Protein AF-A0A820GTG3-F1 (afdb_monomer_lite)

Structure (mmCIF, N/CA/C/O backbone):
data_AF-A0A820GTG3-F1
#
_entry.id   AF-A0A820GTG3-F1
#
loop_
_atom_site.group_PDB
_atom_site.id
_atom_site.type_symbol
_atom_site.label_atom_id
_atom_site.label_alt_id
_atom_site.label_comp_id
_atom_site.label_asym_id
_atom_site.label_entity_id
_atom_site.label_seq_id
_atom_site.pdbx_PDB_ins_code
_atom_site.Cartn_x
_atom_site.Cartn_y
_atom_site.Cartn_z
_atom_site.occupancy
_atom_site.B_iso_or_equiv
_atom_site.auth_seq_id
_atom_site.auth_comp_id
_atom_site.auth_asym_id
_atom_site.auth_atom_id
_atom_site.pdbx_PDB_model_num
ATOM 1 N N . MET A 1 1 ? -13.320 -18.513 25.457 1.00 34.44 1 MET A N 1
ATOM 2 C CA . MET A 1 1 ? -12.283 -17.768 24.714 1.00 34.44 1 MET A CA 1
ATOM 3 C C . MET A 1 1 ? -12.893 -17.363 23.384 1.00 34.44 1 MET A C 1
ATOM 5 O O . MET A 1 1 ? -13.168 -18.241 22.583 1.00 34.44 1 MET A O 1
ATOM 9 N N . LEU A 1 2 ? -13.239 -16.086 23.192 1.00 39.09 2 LEU A N 1
ATOM 10 C CA . LEU A 1 2 ? -13.736 -15.634 21.889 1.00 39.09 2 LEU A CA 1
ATOM 11 C C . LEU A 1 2 ? -12.560 -15.590 20.911 1.00 39.09 2 LEU A C 1
ATOM 13 O O . LEU A 1 2 ? -11.508 -15.042 21.237 1.00 39.09 2 LEU A O 1
ATOM 17 N N . ASN A 1 3 ? -12.745 -16.223 19.757 1.00 50.66 3 ASN A N 1
ATOM 18 C CA . ASN A 1 3 ? -11.721 -16.438 18.747 1.00 50.66 3 ASN A CA 1
ATOM 19 C C . ASN A 1 3 ? -11.424 -15.113 18.023 1.00 50.66 3 ASN A C 1
ATOM 21 O O . ASN A 1 3 ? -12.027 -14.801 16.997 1.00 50.66 3 ASN A O 1
ATOM 25 N N . ASN A 1 4 ? -10.558 -14.283 18.616 1.00 59.19 4 ASN A N 1
ATOM 26 C CA . ASN A 1 4 ? -10.209 -12.947 18.114 1.00 59.19 4 ASN A CA 1
ATOM 27 C C . ASN A 1 4 ? -9.766 -12.969 16.639 1.00 59.19 4 ASN A C 1
ATOM 29 O O . ASN A 1 4 ? -10.003 -12.000 15.924 1.00 59.19 4 ASN A O 1
ATOM 33 N N . GLU A 1 5 ? -9.189 -14.079 16.176 1.00 58.09 5 GLU A N 1
ATOM 34 C CA . GLU A 1 5 ? -8.745 -14.279 14.792 1.00 58.09 5 GLU A CA 1
ATOM 35 C C . GLU A 1 5 ? -9.891 -14.158 13.780 1.00 58.09 5 GLU A C 1
ATOM 37 O O . GLU A 1 5 ? -9.785 -13.405 12.814 1.00 58.09 5 GLU A O 1
ATOM 42 N N . GLN A 1 6 ? -11.029 -14.814 14.034 1.00 58.78 6 GLN A N 1
ATOM 43 C CA . GLN A 1 6 ? -12.200 -14.743 13.149 1.00 58.78 6 GLN A CA 1
ATOM 44 C C . GLN A 1 6 ? -12.798 -13.332 13.104 1.00 58.78 6 GLN A C 1
ATOM 46 O O . GLN A 1 6 ? -13.349 -12.919 12.086 1.00 58.78 6 GLN A O 1
ATOM 51 N N . LYS A 1 7 ? -12.659 -12.569 14.195 1.00 69.81 7 LYS A N 1
ATOM 52 C CA . LYS A 1 7 ? -13.188 -11.207 14.288 1.00 69.81 7 LYS A CA 1
ATOM 53 C C . LYS A 1 7 ? -12.310 -10.194 13.545 1.00 69.81 7 LYS A C 1
ATOM 55 O O . LYS A 1 7 ? -12.852 -9.304 12.904 1.00 69.81 7 LYS A O 1
ATOM 60 N N . VAL A 1 8 ? -10.985 -10.344 13.576 1.00 75.25 8 VAL A N 1
ATOM 61 C CA . VAL A 1 8 ? -10.066 -9.472 12.816 1.00 75.25 8 VAL A CA 1
ATOM 62 C C . VAL A 1 8 ? -10.151 -9.749 11.316 1.00 75.25 8 VAL A C 1
ATOM 64 O O . VAL A 1 8 ? -10.177 -8.811 10.528 1.00 75.25 8 VAL A O 1
ATOM 67 N N . LEU A 1 9 ? -10.256 -11.019 10.907 1.00 79.00 9 LEU A N 1
ATOM 68 C CA . LEU A 1 9 ? -10.407 -11.356 9.487 1.00 79.00 9 LEU A CA 1
ATOM 69 C C . LEU A 1 9 ? -11.692 -10.782 8.882 1.00 79.00 9 LEU A C 1
ATOM 71 O O . LEU A 1 9 ? -11.688 -10.401 7.718 1.00 79.00 9 LEU A O 1
ATOM 75 N N . SER A 1 10 ? -12.751 -10.633 9.685 1.00 82.38 10 SER A N 1
ATOM 76 C CA . SER A 1 10 ? -14.005 -10.006 9.244 1.00 82.38 10 SER A CA 1
ATOM 77 C C . SER A 1 10 ? -13.892 -8.517 8.891 1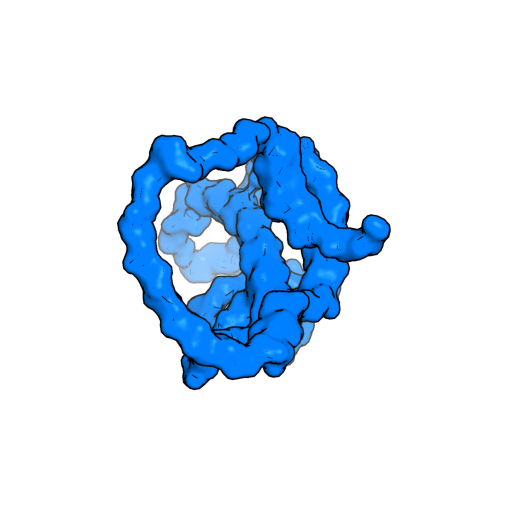.00 82.38 10 SER A C 1
ATOM 79 O O . SER A 1 10 ? -14.829 -7.959 8.326 1.00 82.38 10 SER A O 1
ATOM 81 N N . TRP A 1 11 ? -12.771 -7.860 9.212 1.00 82.38 11 TRP A N 1
ATOM 82 C CA . TRP A 1 11 ? -12.542 -6.466 8.819 1.00 82.38 11 TRP A CA 1
ATOM 83 C C . TRP A 1 11 ? -12.169 -6.324 7.348 1.00 82.38 11 TRP A C 1
ATOM 85 O O . TRP A 1 11 ? -12.354 -5.250 6.778 1.00 82.38 11 TRP A O 1
ATOM 95 N N . PHE A 1 12 ? -11.642 -7.386 6.743 1.00 85.19 12 PHE A N 1
ATOM 96 C CA . PHE A 1 12 ? -11.241 -7.391 5.346 1.00 85.19 12 PHE A CA 1
ATOM 97 C C . PHE A 1 12 ? -12.384 -7.894 4.474 1.00 85.19 12 PHE A C 1
ATOM 99 O O . PHE A 1 12 ? -13.144 -8.786 4.854 1.00 85.19 12 PHE A O 1
ATOM 106 N N . ARG A 1 13 ? -12.498 -7.310 3.287 1.00 85.00 13 ARG A N 1
ATOM 107 C CA . ARG A 1 13 ? -13.433 -7.732 2.248 1.00 85.00 13 ARG A CA 1
ATOM 108 C C . ARG A 1 13 ? -12.702 -8.537 1.187 1.00 85.00 13 ARG A C 1
ATOM 110 O O . ARG A 1 13 ? -11.493 -8.401 0.989 1.00 85.00 13 ARG A O 1
ATOM 117 N N . ASP A 1 14 ? -13.467 -9.339 0.456 1.00 83.12 14 ASP A N 1
ATOM 118 C CA . ASP A 1 14 ? -12.948 -10.031 -0.715 1.00 83.12 14 ASP A CA 1
ATOM 119 C C . ASP A 1 14 ? -12.351 -9.016 -1.698 1.00 83.12 14 ASP A C 1
ATOM 121 O O . ASP A 1 14 ? -12.990 -8.026 -2.062 1.00 83.12 14 ASP A O 1
ATOM 125 N N . ASN A 1 15 ? -11.137 -9.307 -2.167 1.00 85.00 15 ASN A N 1
ATOM 126 C CA . ASN A 1 15 ? -10.320 -8.463 -3.048 1.00 85.00 15 ASN A CA 1
ATOM 127 C C . ASN A 1 15 ? -9.645 -7.246 -2.405 1.00 85.00 15 ASN A C 1
ATOM 129 O O . ASN A 1 15 ? -9.023 -6.464 -3.129 1.00 85.00 15 ASN A O 1
ATOM 133 N N . ASP A 1 16 ? -9.689 -7.101 -1.080 1.00 88.00 16 ASP A N 1
ATOM 134 C CA . ASP A 1 16 ? -8.818 -6.138 -0.413 1.00 88.00 16 ASP A CA 1
ATOM 135 C C . ASP A 1 16 ? -7.344 -6.511 -0.632 1.00 88.00 16 ASP A C 1
ATOM 137 O O . ASP A 1 16 ? -6.939 -7.673 -0.520 1.00 88.00 16 ASP A O 1
ATOM 141 N N . VAL A 1 17 ? -6.533 -5.495 -0.939 1.00 91.19 17 VAL A N 1
ATOM 142 C CA . VAL A 1 17 ? -5.087 -5.632 -1.132 1.00 91.19 17 VAL A CA 1
ATOM 143 C C . VAL A 1 17 ? -4.364 -5.021 0.060 1.00 91.19 17 VAL A C 1
ATOM 145 O O . VAL A 1 17 ? -4.349 -3.804 0.248 1.00 91.19 17 VAL A O 1
ATOM 148 N N . LEU A 1 18 ? -3.707 -5.867 0.847 1.00 92.19 18 LEU A N 1
ATOM 149 C CA . LEU A 1 18 ? -2.834 -5.452 1.937 1.00 92.19 18 LEU A CA 1
ATOM 150 C C . LEU A 1 18 ? -1.483 -5.019 1.382 1.00 92.19 18 LEU A C 1
ATOM 152 O O . LEU A 1 18 ? -0.683 -5.840 0.932 1.00 92.19 18 LEU A O 1
ATOM 156 N N . VAL A 1 19 ? -1.213 -3.719 1.450 1.00 93.50 19 VAL A N 1
ATOM 157 C CA . VAL A 1 19 ? 0.103 -3.166 1.127 1.00 93.50 19 VAL A CA 1
ATOM 158 C C . VAL A 1 19 ? 0.973 -3.198 2.377 1.00 93.50 19 VAL A C 1
ATOM 160 O O . VAL A 1 19 ? 0.757 -2.427 3.311 1.00 93.50 19 VAL A O 1
ATOM 163 N N . LEU A 1 20 ? 1.956 -4.092 2.393 1.00 90.94 20 LEU A N 1
ATOM 164 C CA . LEU A 1 20 ? 2.825 -4.315 3.544 1.00 90.94 20 LEU A CA 1
ATOM 165 C C . LEU A 1 20 ? 4.205 -3.695 3.335 1.00 90.94 20 LEU A C 1
ATOM 167 O O . LEU A 1 20 ? 4.733 -3.644 2.220 1.00 90.94 20 LEU A O 1
ATOM 171 N N . ASP A 1 21 ? 4.810 -3.257 4.438 1.00 87.19 21 ASP A N 1
ATOM 172 C CA . ASP A 1 21 ? 6.226 -2.912 4.445 1.00 87.19 21 ASP A CA 1
ATOM 173 C C . ASP A 1 21 ? 7.097 -4.178 4.403 1.00 87.19 21 ASP A C 1
ATOM 175 O O . ASP A 1 21 ? 6.681 -5.269 4.797 1.00 87.19 21 ASP A O 1
ATOM 179 N N . ARG A 1 22 ? 8.342 -4.024 3.949 1.00 82.25 22 ARG A N 1
ATOM 180 C CA . ARG A 1 22 ? 9.291 -5.125 3.739 1.00 82.25 22 ARG A CA 1
ATOM 181 C C . ARG A 1 22 ? 9.564 -5.946 5.002 1.00 82.25 22 ARG A C 1
ATOM 183 O O . ARG A 1 22 ? 9.839 -7.134 4.890 1.00 82.25 22 ARG A O 1
ATOM 190 N N . GLY A 1 23 ? 9.459 -5.346 6.190 1.00 86.19 23 GLY A N 1
ATOM 191 C CA . GLY A 1 23 ? 9.639 -6.046 7.469 1.00 86.19 23 GLY A CA 1
ATOM 192 C C . GLY A 1 23 ? 8.582 -7.120 7.768 1.00 86.19 23 GLY A C 1
ATOM 193 O O . GLY A 1 23 ? 8.788 -7.936 8.657 1.00 86.19 23 GLY A O 1
ATOM 194 N N . PHE A 1 24 ? 7.476 -7.153 7.020 1.00 87.44 24 PHE A N 1
ATOM 195 C CA . PHE A 1 24 ? 6.389 -8.125 7.181 1.00 87.44 24 PHE A CA 1
ATOM 196 C C . PHE A 1 24 ? 6.465 -9.296 6.192 1.00 87.44 24 PHE A C 1
ATOM 198 O O . PHE A 1 24 ? 5.504 -10.058 6.073 1.00 87.44 24 PHE A O 1
ATOM 205 N N . HIS A 1 25 ? 7.587 -9.458 5.486 1.00 85.19 25 HIS A N 1
ATOM 206 C CA . HIS A 1 25 ? 7.785 -10.500 4.477 1.00 85.19 25 HIS A CA 1
ATOM 207 C C . HIS A 1 25 ? 7.348 -11.899 4.951 1.00 85.19 25 HIS A C 1
ATOM 209 O O . HIS A 1 25 ? 6.576 -12.571 4.268 1.00 85.19 25 HIS A O 1
ATOM 215 N N . ASP A 1 26 ? 7.745 -12.304 6.158 1.00 88.94 26 ASP A N 1
ATOM 216 C CA . ASP A 1 26 ? 7.473 -13.653 6.676 1.00 88.94 26 ASP A CA 1
ATOM 217 C C . ASP A 1 26 ? 5.982 -13.915 6.940 1.00 88.94 26 ASP A C 1
ATOM 219 O O . ASP A 1 26 ? 5.532 -15.060 6.976 1.00 88.94 26 ASP A O 1
ATOM 223 N N . THR A 1 27 ? 5.183 -12.852 7.063 1.00 89.19 27 THR A N 1
ATOM 224 C CA . THR A 1 27 ? 3.730 -12.947 7.262 1.00 89.19 27 THR A CA 1
ATOM 225 C C . THR A 1 27 ? 2.952 -13.080 5.952 1.00 89.19 27 THR A C 1
ATOM 227 O O . THR A 1 27 ? 1.793 -13.496 5.976 1.00 89.19 27 THR A O 1
ATOM 230 N N . ALA A 1 28 ? 3.580 -12.796 4.803 1.00 89.69 28 ALA A N 1
ATOM 231 C CA . ALA A 1 28 ? 2.924 -12.793 3.494 1.00 89.69 28 ALA A CA 1
ATOM 232 C C . ALA A 1 28 ? 2.265 -14.135 3.171 1.00 89.69 28 ALA A C 1
ATOM 234 O O . ALA A 1 28 ? 1.109 -14.190 2.760 1.00 89.69 28 ALA A O 1
ATOM 235 N N . ASN A 1 29 ? 2.995 -15.228 3.403 1.00 89.88 29 ASN A N 1
ATOM 236 C CA . ASN A 1 29 ? 2.514 -16.580 3.133 1.00 89.88 29 ASN A CA 1
ATOM 237 C C . ASN A 1 29 ? 1.300 -16.930 3.997 1.00 89.88 29 ASN A C 1
ATOM 239 O O . ASN A 1 29 ? 0.357 -17.556 3.517 1.00 89.88 29 ASN A O 1
ATOM 243 N N . THR A 1 30 ? 1.307 -16.504 5.259 1.00 90.94 30 THR A N 1
ATOM 244 C CA . THR A 1 30 ? 0.182 -16.702 6.175 1.00 90.94 30 THR A CA 1
ATOM 245 C C . THR A 1 30 ? -1.043 -15.925 5.706 1.00 90.94 30 THR A C 1
ATOM 247 O O . THR A 1 30 ? -2.119 -16.502 5.614 1.00 90.94 30 THR A O 1
ATOM 250 N N . LEU A 1 31 ? -0.883 -14.654 5.339 1.00 89.38 31 LEU A N 1
ATOM 251 C CA . LEU A 1 31 ? -1.982 -13.813 4.857 1.00 89.38 31 LEU A CA 1
ATOM 252 C C . LEU A 1 31 ? -2.578 -14.336 3.540 1.00 89.38 31 LEU A C 1
ATOM 254 O O . LEU A 1 31 ? -3.795 -14.459 3.432 1.00 89.38 31 LEU A O 1
ATOM 258 N N . ASN A 1 32 ? -1.736 -14.757 2.592 1.00 90.06 32 ASN A N 1
ATOM 259 C CA . ASN A 1 32 ? -2.191 -15.377 1.344 1.00 90.06 32 ASN A CA 1
ATOM 260 C C . ASN A 1 32 ? -2.984 -16.671 1.601 1.00 90.06 32 ASN A C 1
ATOM 262 O O . ASN A 1 32 ? -4.012 -16.906 0.972 1.00 90.06 32 ASN A O 1
ATOM 266 N N . ARG A 1 33 ? -2.551 -17.507 2.559 1.00 90.12 33 ARG A N 1
ATOM 267 C CA . ARG A 1 33 ? -3.287 -18.720 2.968 1.00 90.12 33 ARG A CA 1
ATOM 268 C C . ARG A 1 33 ? -4.643 -18.423 3.606 1.00 90.12 33 ARG A C 1
ATOM 270 O O . ARG A 1 33 ? -5.512 -19.288 3.584 1.00 90.12 33 ARG A O 1
ATOM 277 N N . LEU A 1 34 ? -4.809 -17.233 4.175 1.00 86.81 34 LEU A N 1
ATOM 278 C CA . LEU A 1 34 ? -6.073 -16.747 4.726 1.00 86.81 34 LEU A CA 1
ATOM 279 C C . LEU A 1 34 ? -6.974 -16.115 3.648 1.00 86.81 34 LEU A C 1
ATOM 281 O O . LEU A 1 34 ? -8.029 -15.588 3.981 1.00 86.81 34 LEU A O 1
ATOM 285 N N . GLY A 1 35 ? -6.580 -16.181 2.369 1.00 87.25 35 GLY A N 1
ATOM 286 C CA . GLY A 1 35 ? -7.349 -15.658 1.236 1.00 87.25 35 GLY A CA 1
ATOM 287 C C . GLY A 1 35 ? -7.146 -14.166 0.973 1.00 87.25 35 GLY A C 1
ATOM 288 O O . GLY A 1 35 ? -7.818 -13.600 0.115 1.00 87.25 35 GLY A O 1
ATOM 289 N N . LEU A 1 36 ? -6.222 -13.520 1.685 1.00 89.31 36 LEU A N 1
ATOM 290 C CA . LEU A 1 36 ? -5.967 -12.091 1.559 1.00 89.31 36 LEU A CA 1
ATOM 291 C C . LEU A 1 36 ? -4.926 -11.815 0.473 1.00 89.31 36 LEU A C 1
ATOM 293 O O . LEU A 1 36 ? -3.919 -12.517 0.381 1.00 89.31 36 LEU A O 1
ATOM 297 N N . GLN A 1 37 ? -5.129 -10.766 -0.326 1.00 92.31 37 GLN A N 1
ATOM 298 C CA . GLN A 1 37 ? -4.150 -10.369 -1.337 1.00 92.31 37 GLN A CA 1
ATOM 299 C C . GLN A 1 37 ? -3.079 -9.488 -0.700 1.00 92.31 37 GLN A C 1
ATOM 301 O O . GLN A 1 37 ? -3.391 -8.482 -0.067 1.00 92.31 37 GLN A O 1
ATOM 306 N N . VAL A 1 38 ? -1.808 -9.836 -0.889 1.00 92.88 38 VAL A N 1
ATOM 307 C CA . VAL A 1 38 ? -0.684 -9.083 -0.323 1.00 92.88 38 VAL A CA 1
ATOM 308 C C . VAL A 1 38 ? 0.164 -8.463 -1.425 1.00 92.88 38 VAL A C 1
ATOM 310 O O . VAL A 1 38 ? 0.600 -9.137 -2.357 1.00 92.88 38 VAL A O 1
ATOM 313 N N . ALA A 1 39 ? 0.456 -7.174 -1.280 1.00 93.38 39 ALA A N 1
ATOM 314 C CA . ALA A 1 39 ? 1.391 -6.437 -2.111 1.00 93.38 39 ALA A CA 1
ATOM 315 C C . ALA A 1 39 ? 2.536 -5.899 -1.248 1.00 93.38 39 ALA A C 1
ATOM 317 O O . ALA A 1 39 ? 2.316 -5.228 -0.244 1.00 93.38 39 ALA A O 1
ATOM 318 N N . MET A 1 40 ? 3.775 -6.153 -1.658 1.00 91.44 40 MET A N 1
ATOM 319 C CA . MET A 1 40 ? 4.955 -5.618 -0.981 1.00 91.44 40 MET A CA 1
ATOM 320 C C . MET A 1 40 ? 6.045 -5.243 -1.980 1.00 91.44 40 MET A C 1
ATOM 322 O O . MET A 1 40 ? 6.088 -5.800 -3.082 1.00 91.44 40 MET A O 1
ATOM 326 N N . PRO A 1 41 ? 6.924 -4.290 -1.631 1.00 89.12 41 PRO A N 1
ATOM 327 C CA . PRO A 1 41 ? 8.128 -4.047 -2.409 1.00 89.12 41 PRO A CA 1
ATOM 328 C C . PRO A 1 41 ? 8.952 -5.338 -2.497 1.00 89.12 41 PRO A C 1
ATOM 330 O O . PRO A 1 41 ? 9.108 -6.031 -1.492 1.00 89.12 41 PRO A O 1
ATOM 333 N N . GLY A 1 42 ? 9.485 -5.650 -3.682 1.00 84.75 42 GLY A N 1
ATOM 334 C CA . GLY A 1 42 ? 10.308 -6.839 -3.883 1.00 84.75 42 GLY A CA 1
ATOM 335 C C . GLY A 1 42 ? 11.541 -6.855 -2.980 1.00 84.75 42 GLY A C 1
ATOM 336 O O . GLY A 1 42 ? 11.970 -5.814 -2.457 1.00 84.75 42 GLY A O 1
ATOM 337 N N . PHE A 1 43 ? 12.127 -8.045 -2.831 1.00 81.75 43 PHE A N 1
ATOM 338 C CA . PHE A 1 43 ? 13.386 -8.252 -2.121 1.00 81.75 43 PHE A CA 1
ATOM 339 C C . PHE A 1 43 ? 14.469 -8.746 -3.080 1.00 81.75 43 PHE A C 1
ATOM 341 O O . PHE A 1 43 ? 14.279 -9.701 -3.833 1.00 81.75 43 PHE A O 1
ATOM 348 N N . LEU A 1 44 ? 15.627 -8.088 -3.044 1.00 81.88 44 LEU A N 1
ATOM 349 C CA . LEU A 1 44 ? 16.681 -8.293 -4.032 1.00 81.88 44 LEU A CA 1
ATOM 350 C C . LEU A 1 44 ? 17.382 -9.648 -3.834 1.00 81.88 44 LEU A C 1
ATOM 352 O O . LEU A 1 44 ? 17.979 -10.178 -4.771 1.00 81.88 44 LEU A O 1
ATOM 356 N N . HIS A 1 45 ? 17.251 -10.238 -2.639 1.00 78.94 45 HIS A N 1
ATOM 357 C CA . HIS A 1 45 ? 17.903 -11.485 -2.241 1.00 78.94 45 HIS A CA 1
ATOM 358 C C . HIS A 1 45 ? 19.398 -11.451 -2.615 1.00 78.94 45 HIS A C 1
ATOM 360 O O . HIS A 1 45 ? 20.109 -10.516 -2.258 1.00 78.94 45 HIS A O 1
ATOM 366 N N . ASN A 1 46 ? 19.858 -12.445 -3.378 1.00 81.62 46 ASN A N 1
ATOM 367 C CA . ASN A 1 46 ? 21.239 -12.582 -3.839 1.00 81.62 46 ASN A CA 1
ATOM 368 C C . ASN A 1 46 ? 21.485 -11.939 -5.219 1.00 81.62 46 ASN A C 1
ATOM 370 O O . ASN A 1 46 ? 22.554 -12.122 -5.804 1.00 81.62 46 ASN A O 1
ATOM 374 N N . LYS A 1 47 ? 20.505 -11.227 -5.791 1.00 82.31 47 LYS A N 1
ATOM 375 C CA . LYS A 1 47 ? 20.660 -10.554 -7.087 1.00 82.31 47 LYS A CA 1
ATOM 376 C C . LYS A 1 47 ? 21.326 -9.190 -6.884 1.00 82.31 47 LYS A C 1
ATOM 378 O O . LYS A 1 47 ? 21.173 -8.551 -5.852 1.00 82.31 47 LYS A O 1
ATOM 383 N N . LYS A 1 48 ? 22.046 -8.700 -7.898 1.00 81.94 48 LYS A N 1
ATOM 384 C CA . LYS A 1 48 ? 22.567 -7.317 -7.891 1.00 81.94 48 LYS A CA 1
ATOM 385 C C . LYS A 1 48 ? 21.512 -6.289 -8.303 1.00 81.94 48 LYS A C 1
ATOM 387 O O . LYS A 1 48 ? 21.608 -5.132 -7.909 1.00 81.94 48 LYS A O 1
ATOM 392 N N . GLN A 1 49 ? 20.540 -6.692 -9.124 1.00 83.69 49 GLN A N 1
ATOM 393 C CA . GLN A 1 49 ? 19.481 -5.837 -9.665 1.00 83.69 49 GLN A CA 1
ATOM 394 C C . GLN A 1 49 ? 18.200 -6.649 -9.898 1.00 83.69 49 GLN A C 1
ATOM 396 O O . GLN A 1 49 ? 18.259 -7.862 -10.113 1.00 83.69 49 GLN A O 1
ATOM 401 N N . TYR A 1 50 ? 17.051 -5.971 -9.865 1.00 84.19 50 TYR A N 1
ATOM 402 C CA . TYR A 1 50 ? 15.771 -6.567 -10.234 1.00 84.19 50 TYR A CA 1
ATOM 403 C C . TYR A 1 50 ? 15.641 -6.708 -11.756 1.00 84.19 50 TYR A C 1
ATOM 405 O O . TYR A 1 50 ? 16.042 -5.794 -12.485 1.00 84.19 50 TYR A O 1
ATOM 413 N N . PRO A 1 51 ? 15.009 -7.790 -12.239 1.00 87.38 51 PRO A N 1
ATOM 414 C CA . PRO A 1 51 ? 14.356 -7.813 -13.542 1.00 87.38 51 PRO A CA 1
ATOM 415 C C . PRO A 1 51 ? 13.419 -6.610 -13.721 1.00 87.38 51 PRO A C 1
ATOM 417 O O . PRO A 1 51 ? 12.899 -6.059 -12.749 1.00 87.38 51 PRO A O 1
ATOM 420 N N . THR A 1 52 ? 13.204 -6.183 -14.964 1.00 88.00 52 THR A N 1
ATOM 421 C CA . THR A 1 52 ? 12.430 -4.966 -15.262 1.00 88.00 52 THR A CA 1
ATOM 422 C C . THR A 1 52 ? 10.996 -5.030 -14.735 1.00 88.00 52 THR A C 1
ATOM 424 O O . THR A 1 52 ? 10.522 -4.071 -14.129 1.00 88.00 52 THR A O 1
ATOM 427 N N . ASP A 1 53 ? 10.323 -6.160 -14.909 1.00 88.94 53 ASP A N 1
ATOM 428 C CA . ASP A 1 53 ? 8.969 -6.414 -14.419 1.00 88.94 53 ASP A CA 1
ATOM 429 C C . ASP A 1 53 ? 8.896 -6.388 -12.882 1.00 88.94 53 ASP A C 1
ATOM 431 O O . ASP A 1 53 ? 8.032 -5.720 -12.308 1.00 88.94 53 ASP A O 1
ATOM 435 N N . GLU A 1 54 ? 9.847 -7.035 -12.202 1.00 89.00 54 GLU A N 1
ATOM 436 C CA . GLU A 1 54 ? 9.947 -7.043 -10.736 1.00 89.00 54 GLU A CA 1
ATOM 437 C C . GLU A 1 54 ? 10.247 -5.634 -10.190 1.00 89.00 54 GLU A C 1
ATOM 439 O O . GLU A 1 54 ? 9.648 -5.183 -9.205 1.00 89.00 54 GLU A O 1
ATOM 444 N N . ALA A 1 55 ? 11.114 -4.885 -10.877 1.00 90.38 55 ALA A N 1
ATOM 445 C CA . ALA A 1 55 ? 11.420 -3.497 -10.557 1.00 90.38 55 ALA A CA 1
ATOM 446 C C . ALA A 1 55 ? 10.190 -2.593 -10.724 1.00 90.38 55 ALA A C 1
ATOM 448 O O . ALA A 1 55 ? 9.923 -1.745 -9.868 1.00 90.38 55 ALA A O 1
ATOM 449 N N . ASN A 1 56 ? 9.425 -2.770 -11.804 1.00 91.50 56 ASN A N 1
ATOM 450 C CA . ASN A 1 56 ? 8.210 -2.004 -12.068 1.00 91.50 56 ASN A CA 1
ATOM 451 C C . ASN A 1 56 ? 7.139 -2.281 -11.008 1.00 91.50 56 ASN A C 1
ATOM 453 O O . ASN A 1 56 ? 6.605 -1.331 -10.432 1.00 91.50 56 ASN A O 1
ATOM 457 N N . ARG A 1 57 ? 6.894 -3.554 -10.666 1.00 91.19 57 ARG A N 1
ATOM 458 C CA . ARG A 1 57 ? 5.989 -3.943 -9.568 1.00 91.19 57 ARG A CA 1
ATOM 459 C C . ARG A 1 57 ? 6.423 -3.339 -8.233 1.00 91.19 57 ARG A C 1
ATOM 461 O O . ARG A 1 57 ? 5.611 -2.732 -7.539 1.00 91.19 57 ARG A O 1
ATOM 468 N N . THR A 1 58 ? 7.712 -3.414 -7.906 1.00 90.88 58 THR A N 1
ATOM 469 C CA . THR A 1 58 ? 8.268 -2.847 -6.666 1.00 90.88 58 THR A CA 1
ATOM 470 C C . THR A 1 58 ? 8.048 -1.334 -6.582 1.00 90.88 58 THR A C 1
ATOM 472 O O . THR A 1 58 ? 7.595 -0.826 -5.552 1.00 90.88 58 THR A O 1
ATOM 475 N N . ARG A 1 59 ? 8.317 -0.596 -7.669 1.00 90.38 59 ARG A N 1
ATOM 476 C CA . ARG A 1 59 ? 8.055 0.852 -7.741 1.00 90.38 59 ARG A CA 1
ATOM 477 C C . ARG A 1 59 ? 6.567 1.159 -7.620 1.00 90.38 59 ARG A C 1
ATOM 479 O O . ARG A 1 59 ? 6.210 2.093 -6.908 1.00 90.38 59 ARG A O 1
ATOM 486 N N . PHE A 1 60 ? 5.712 0.378 -8.279 1.00 92.44 60 PHE A N 1
ATOM 487 C CA . PHE A 1 60 ? 4.264 0.544 -8.216 1.00 92.44 60 PHE A CA 1
ATOM 488 C C . PHE A 1 60 ? 3.744 0.416 -6.779 1.00 92.44 60 PHE A C 1
ATOM 490 O O . PHE A 1 60 ? 3.064 1.321 -6.295 1.00 92.44 60 PHE A O 1
ATOM 497 N N . VAL A 1 61 ? 4.134 -0.639 -6.057 1.00 92.38 61 VAL A N 1
ATOM 498 C CA . VAL A 1 61 ? 3.759 -0.816 -4.643 1.00 92.38 61 VAL A CA 1
ATOM 499 C C . VAL A 1 61 ? 4.304 0.324 -3.782 1.00 92.38 61 VAL A C 1
ATOM 501 O O . VAL A 1 61 ? 3.578 0.898 -2.973 1.00 92.38 61 VAL A O 1
ATOM 504 N N . THR A 1 62 ? 5.562 0.716 -3.997 1.00 90.19 62 THR A N 1
ATOM 505 C CA . THR A 1 62 ? 6.203 1.794 -3.226 1.00 90.19 62 THR A CA 1
ATOM 506 C C . THR A 1 62 ? 5.491 3.136 -3.396 1.00 90.19 62 THR A C 1
ATOM 508 O O . THR A 1 62 ? 5.333 3.862 -2.416 1.00 90.19 62 THR A O 1
ATOM 511 N N . LYS A 1 63 ? 5.035 3.463 -4.612 1.00 89.06 63 LYS A N 1
ATOM 512 C CA . LYS A 1 63 ? 4.256 4.682 -4.874 1.00 89.06 63 LYS A CA 1
ATOM 513 C C . LYS A 1 63 ? 2.902 4.658 -4.158 1.00 89.06 63 LYS A C 1
ATOM 515 O O . LYS A 1 63 ? 2.553 5.638 -3.511 1.00 89.06 63 LYS A O 1
ATOM 520 N N . ASN A 1 64 ? 2.175 3.538 -4.211 1.00 89.62 64 ASN A N 1
ATOM 521 C CA . ASN A 1 64 ? 0.892 3.394 -3.505 1.00 89.62 64 ASN A CA 1
ATOM 522 C C . ASN A 1 64 ? 1.051 3.517 -1.982 1.00 89.62 64 ASN A C 1
ATOM 524 O O . ASN A 1 64 ? 0.236 4.155 -1.317 1.00 89.62 64 ASN A O 1
ATOM 528 N N . ARG A 1 65 ? 2.140 2.971 -1.430 1.00 89.81 65 ARG A N 1
ATOM 529 C CA . ARG A 1 65 ? 2.454 3.067 0.000 1.00 89.81 65 ARG A CA 1
ATOM 530 C C . ARG A 1 65 ? 2.525 4.517 0.486 1.00 89.81 65 ARG A C 1
ATOM 532 O O . ARG A 1 65 ? 2.091 4.782 1.595 1.00 89.81 65 ARG A O 1
ATOM 539 N N . TRP A 1 66 ? 2.993 5.457 -0.337 1.00 87.00 66 TRP A N 1
ATOM 540 C CA . TRP A 1 66 ? 3.086 6.872 0.046 1.00 87.00 66 TRP A CA 1
ATOM 541 C C . TRP A 1 66 ? 1.723 7.476 0.429 1.00 87.00 66 TRP A C 1
ATOM 543 O O . TRP A 1 66 ? 1.599 8.153 1.447 1.00 87.00 66 TRP A O 1
ATOM 553 N N . VAL A 1 67 ? 0.678 7.155 -0.340 1.00 86.69 67 VAL A N 1
ATOM 554 C CA . VAL A 1 67 ? -0.708 7.582 -0.078 1.00 86.69 67 VAL A CA 1
ATOM 555 C C . VAL A 1 67 ? -1.218 6.968 1.231 1.00 86.69 67 VAL A C 1
ATOM 557 O O . VAL A 1 67 ? -1.758 7.671 2.085 1.00 86.69 67 VAL A O 1
ATOM 560 N N . ILE A 1 68 ? -0.989 5.665 1.416 1.00 90.25 68 ILE A N 1
ATOM 561 C CA . ILE A 1 68 ? -1.392 4.913 2.616 1.00 90.25 68 ILE A CA 1
ATOM 562 C C . ILE A 1 68 ? -0.677 5.450 3.864 1.00 90.25 68 ILE A C 1
ATOM 564 O O . ILE A 1 68 ? -1.287 5.632 4.917 1.00 90.25 68 ILE A O 1
ATOM 568 N N . GLU A 1 69 ? 0.614 5.751 3.755 1.00 90.44 69 GLU A N 1
ATOM 569 C CA . GLU A 1 69 ? 1.425 6.277 4.852 1.00 90.44 69 GLU A CA 1
ATOM 570 C C . GLU A 1 69 ? 1.015 7.680 5.274 1.00 90.44 69 GLU A C 1
ATOM 572 O O . GLU A 1 69 ? 1.053 7.968 6.469 1.00 90.44 69 GLU A O 1
ATOM 577 N N . SER A 1 70 ? 0.555 8.518 4.341 1.00 88.75 70 SER A N 1
ATOM 578 C CA . SER A 1 70 ? -0.028 9.821 4.678 1.00 88.75 70 SER A CA 1
ATOM 579 C C . SER A 1 70 ? -1.246 9.669 5.602 1.00 88.75 70 SER A C 1
ATOM 581 O O . SER A 1 70 ? -1.336 10.328 6.642 1.00 88.75 70 SER A O 1
ATOM 583 N N . VAL A 1 71 ? -2.152 8.734 5.285 1.00 89.88 71 VAL A N 1
ATOM 584 C CA . VAL A 1 71 ? -3.333 8.435 6.118 1.00 89.88 71 VAL A CA 1
ATOM 585 C C . VAL A 1 71 ? -2.915 7.848 7.469 1.00 89.88 71 VAL A C 1
ATOM 587 O O . VAL A 1 71 ? -3.335 8.344 8.518 1.00 89.88 71 VAL A O 1
ATOM 590 N N . ASN A 1 72 ? -2.027 6.848 7.463 1.00 91.06 72 ASN A N 1
ATOM 591 C CA . ASN A 1 72 ? -1.494 6.244 8.686 1.00 91.06 72 ASN A CA 1
ATOM 592 C C . ASN A 1 72 ? -0.799 7.277 9.580 1.00 91.06 72 ASN A C 1
ATOM 594 O O . ASN A 1 72 ? -0.905 7.201 10.802 1.00 91.06 72 ASN A O 1
ATOM 598 N N . GLY A 1 73 ? -0.111 8.255 8.989 1.00 91.56 73 GLY A N 1
ATOM 599 C CA . GLY A 1 73 ? 0.514 9.364 9.698 1.00 91.56 73 GLY A CA 1
ATOM 600 C C . GLY A 1 73 ? -0.490 10.164 10.525 1.00 91.56 73 GLY A C 1
ATOM 601 O O . GLY A 1 73 ? -0.202 10.470 11.678 1.00 91.56 73 GLY A O 1
ATOM 602 N N . LYS A 1 74 ? -1.693 10.428 9.995 1.00 91.25 74 LYS A N 1
ATOM 603 C CA . LYS A 1 74 ? -2.759 11.121 10.742 1.00 91.25 74 LYS A CA 1
ATOM 604 C C . LYS A 1 74 ? -3.334 10.280 11.869 1.00 91.25 74 LYS A C 1
ATOM 606 O O . LYS A 1 74 ? -3.512 10.788 12.971 1.00 91.25 74 LYS A O 1
ATOM 611 N N . ILE A 1 75 ? -3.572 8.992 11.628 1.00 92.06 75 ILE A N 1
ATOM 612 C CA . ILE A 1 75 ? -4.059 8.070 12.668 1.00 92.06 75 ILE A CA 1
ATOM 613 C C . ILE A 1 75 ? -3.047 7.999 13.820 1.00 92.06 75 ILE A C 1
ATOM 615 O O . ILE A 1 75 ? -3.418 8.100 14.988 1.00 92.06 75 ILE A O 1
ATOM 619 N N . LYS A 1 76 ? -1.749 7.938 13.501 1.00 90.75 76 LYS A N 1
ATOM 620 C CA . LYS A 1 76 ? -0.651 7.931 14.478 1.00 90.75 76 LYS A CA 1
ATOM 621 C C . LYS A 1 76 ? -0.458 9.252 15.233 1.00 90.75 76 LYS A C 1
ATOM 623 O O . LYS A 1 76 ? 0.361 9.294 16.138 1.00 90.75 76 LYS A O 1
ATOM 628 N N . GLN A 1 77 ? -1.177 10.330 14.924 1.00 91.06 77 GLN A N 1
ATOM 629 C CA . GLN A 1 77 ? -1.156 11.537 15.768 1.00 91.06 77 GLN A CA 1
ATOM 630 C C . GLN A 1 77 ? -2.031 11.384 17.022 1.00 91.06 77 GLN A C 1
ATOM 632 O O . GLN A 1 77 ? -1.896 12.150 17.978 1.00 91.06 77 GLN A O 1
ATOM 637 N N . TRP A 1 78 ? -2.923 10.390 17.050 1.00 91.75 78 TRP A N 1
ATOM 638 C CA . TRP A 1 78 ? -3.812 10.145 18.178 1.00 91.75 78 TRP A CA 1
ATOM 639 C C . TRP A 1 78 ? -3.094 9.342 19.259 1.00 91.75 78 TRP A C 1
ATOM 641 O O . TRP A 1 78 ? -2.715 8.194 19.036 1.00 91.75 78 TRP A O 1
ATOM 651 N N . LYS A 1 79 ? -2.973 9.921 20.463 1.00 89.69 7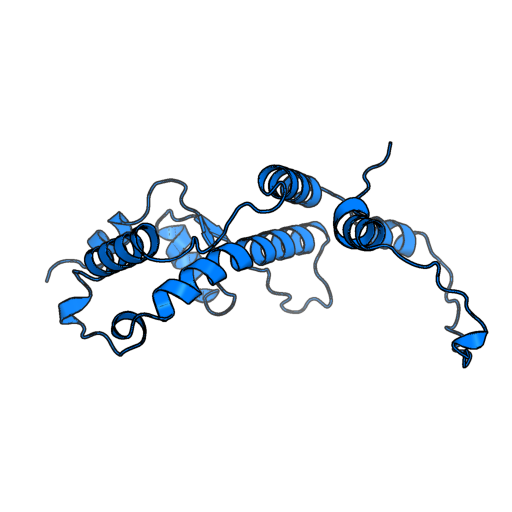9 LYS A N 1
ATOM 652 C CA . LYS A 1 79 ? -2.247 9.326 21.604 1.00 89.69 79 LYS A CA 1
ATOM 653 C C . LYS A 1 79 ? -2.630 7.872 21.887 1.00 89.69 79 LYS A C 1
ATOM 655 O O . LYS A 1 79 ? -1.766 7.070 22.222 1.00 89.69 79 LYS A O 1
ATOM 660 N N . PHE A 1 80 ? -3.911 7.538 21.734 1.00 88.44 80 PHE A N 1
ATOM 661 C CA . PHE A 1 80 ? -4.412 6.177 21.921 1.00 88.44 80 PHE A CA 1
ATOM 662 C C . PHE A 1 80 ? -3.729 5.168 20.983 1.00 88.44 80 PHE A C 1
ATOM 664 O O . PHE A 1 80 ? -3.308 4.108 21.429 1.00 88.44 80 PHE A O 1
ATOM 671 N N . MET A 1 81 ? -3.551 5.527 19.708 1.00 87.38 81 MET A N 1
ATOM 672 C CA . MET A 1 81 ? -2.964 4.660 18.679 1.00 87.38 81 MET A CA 1
ATOM 673 C C . MET A 1 81 ? -1.432 4.598 18.737 1.00 87.38 81 MET A C 1
ATOM 675 O O . MET A 1 81 ? -0.824 3.755 18.082 1.00 87.38 81 MET A O 1
ATOM 679 N N . THR A 1 82 ? -0.792 5.478 19.510 1.00 85.94 82 THR A N 1
ATOM 680 C CA . THR A 1 82 ? 0.669 5.492 19.695 1.00 85.94 82 THR A CA 1
ATOM 681 C C . THR A 1 82 ? 1.137 4.816 20.976 1.00 85.94 82 THR A C 1
ATOM 683 O O . THR A 1 82 ? 2.337 4.640 21.168 1.00 85.94 82 THR A O 1
ATOM 686 N N . GLN A 1 83 ? 0.218 4.501 21.887 1.00 86.75 83 GLN A N 1
ATOM 687 C CA . GLN A 1 83 ? 0.537 3.906 23.181 1.00 86.75 83 GLN A CA 1
ATOM 688 C C . GLN A 1 83 ? 0.382 2.386 23.158 1.00 86.75 83 GLN A C 1
ATOM 690 O O . GLN A 1 83 ? -0.215 1.808 22.253 1.00 86.75 83 GLN A O 1
ATOM 695 N N . ILE A 1 84 ? 0.931 1.732 24.184 1.00 85.44 84 ILE A N 1
ATOM 696 C CA . ILE A 1 84 ? 0.732 0.299 24.397 1.00 85.44 84 ILE A CA 1
ATOM 697 C C . ILE A 1 84 ? -0.746 0.069 24.724 1.00 85.44 84 ILE A C 1
ATOM 699 O O . ILE A 1 84 ? -1.250 0.536 25.747 1.00 85.44 84 ILE A O 1
ATOM 703 N N . ILE A 1 85 ? -1.434 -0.657 23.846 1.00 83.00 85 ILE A N 1
ATOM 704 C CA . ILE A 1 85 ? -2.850 -0.987 24.000 1.00 83.00 85 ILE A CA 1
ATOM 705 C C . ILE A 1 85 ? -2.972 -2.248 24.855 1.00 83.00 85 ILE A C 1
ATOM 707 O O . ILE A 1 85 ? -2.286 -3.242 24.626 1.00 83.00 85 ILE A O 1
ATOM 711 N N . GLN A 1 86 ? -3.861 -2.219 25.848 1.00 85.44 86 GLN A N 1
ATOM 712 C CA . GLN A 1 86 ? -4.140 -3.390 26.676 1.00 85.44 86 GLN A CA 1
ATOM 713 C C . GLN A 1 86 ? -4.796 -4.505 25.848 1.00 85.44 86 GLN A C 1
ATOM 715 O O . GLN A 1 86 ? -5.709 -4.255 25.062 1.00 85.44 86 GLN A O 1
ATOM 720 N N . ASN A 1 87 ? -4.397 -5.758 26.081 1.00 83.94 87 ASN A N 1
ATOM 721 C CA . ASN A 1 87 ? -4.924 -6.909 25.334 1.00 83.94 87 ASN A CA 1
ATOM 722 C C . ASN A 1 87 ? -6.452 -7.066 25.438 1.00 83.94 87 ASN A C 1
ATOM 724 O O . ASN A 1 87 ? -7.095 -7.537 24.501 1.00 83.94 87 ASN A O 1
ATOM 728 N N . SER A 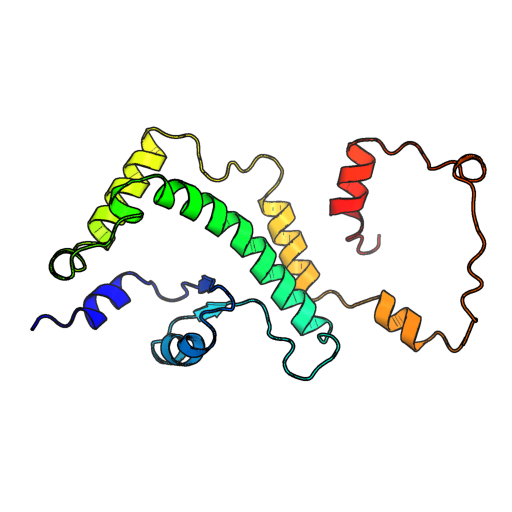1 88 ? -7.053 -6.648 26.558 1.00 84.25 88 SER A N 1
ATOM 729 C CA . SER A 1 88 ? -8.511 -6.614 26.759 1.00 84.25 88 SER A CA 1
ATOM 730 C C . SER A 1 88 ? -9.230 -5.762 25.707 1.00 84.25 88 SER A C 1
ATOM 732 O O . SER A 1 88 ? -10.341 -6.102 25.292 1.00 84.25 88 SER A O 1
ATOM 734 N N . THR A 1 89 ? -8.566 -4.702 25.255 1.00 82.19 89 THR A N 1
ATOM 735 C CA . THR A 1 89 ? -9.070 -3.647 24.374 1.00 82.19 89 THR A CA 1
ATOM 736 C C . THR A 1 89 ? -8.940 -4.001 22.888 1.00 82.19 89 THR A C 1
ATOM 738 O O . THR A 1 89 ? -9.660 -3.443 22.064 1.00 82.19 89 THR A O 1
ATOM 741 N N . ILE A 1 90 ? -8.106 -4.990 22.532 1.00 81.75 90 ILE A N 1
ATOM 742 C CA . ILE A 1 90 ? -7.881 -5.439 21.140 1.00 81.75 90 ILE A CA 1
ATOM 743 C C . ILE A 1 90 ? -9.194 -5.769 20.420 1.00 81.75 90 ILE A C 1
ATOM 745 O O . ILE A 1 90 ? -9.349 -5.471 19.241 1.00 81.75 90 ILE A O 1
ATOM 749 N N . ARG A 1 91 ? -10.180 -6.335 21.123 1.00 81.56 91 ARG A N 1
ATOM 750 C CA . ARG A 1 91 ? -11.473 -6.724 20.530 1.00 81.56 91 ARG A CA 1
ATOM 751 C C . ARG A 1 91 ? -12.316 -5.555 19.994 1.00 81.56 91 ARG A C 1
ATOM 753 O O . ARG A 1 91 ? -13.291 -5.819 19.291 1.00 81.56 91 ARG A O 1
ATOM 760 N N . PHE A 1 92 ? -11.972 -4.328 20.387 1.00 84.75 92 PHE A N 1
ATOM 761 C CA . PHE A 1 92 ? -12.648 -3.074 20.043 1.00 84.75 92 PHE A CA 1
ATOM 762 C C . PHE A 1 92 ? -11.764 -2.169 19.172 1.00 84.75 92 PHE A C 1
ATOM 764 O O . PHE A 1 92 ? -12.116 -1.025 18.908 1.00 84.75 92 PHE A O 1
ATOM 771 N N . ILE A 1 93 ? -10.583 -2.636 18.744 1.00 86.50 93 ILE A N 1
ATOM 772 C CA . ILE A 1 93 ? -9.620 -1.770 18.050 1.00 86.50 93 ILE A CA 1
ATOM 773 C C . ILE A 1 93 ? -10.144 -1.261 16.705 1.00 86.50 93 ILE A C 1
ATOM 775 O O . ILE A 1 93 ? -9.844 -0.127 16.344 1.00 86.50 93 ILE A O 1
ATOM 779 N N . SER A 1 94 ? -10.972 -2.049 16.012 1.00 85.69 94 SER A N 1
ATOM 780 C CA . SER A 1 94 ? -11.676 -1.592 14.808 1.00 85.69 94 SER A CA 1
ATOM 781 C C . SER A 1 94 ? -12.666 -0.477 15.129 1.00 85.69 94 SER A C 1
ATOM 783 O O . SER A 1 94 ? -12.614 0.546 14.459 1.00 85.69 94 SER A O 1
ATOM 785 N N . ASP A 1 95 ? -13.454 -0.591 16.204 1.00 89.12 95 ASP A N 1
ATOM 786 C CA . ASP A 1 95 ? -14.383 0.472 16.613 1.00 89.12 95 ASP A CA 1
ATOM 787 C C . ASP A 1 95 ? -13.626 1.779 16.913 1.00 89.12 95 ASP A C 1
ATOM 789 O O . ASP A 1 95 ? -14.027 2.863 16.490 1.00 89.12 95 ASP A O 1
ATOM 793 N N . TYR A 1 96 ? -12.484 1.695 17.607 1.00 90.19 96 TYR A N 1
ATOM 794 C CA . TYR A 1 96 ? -11.653 2.874 17.872 1.00 90.19 96 TYR A CA 1
ATOM 795 C C . TYR A 1 96 ? -11.032 3.461 16.608 1.00 90.19 96 TYR A C 1
ATOM 797 O O . TYR A 1 96 ? -10.936 4.684 16.494 1.00 90.19 96 TYR A O 1
ATOM 805 N N . LEU A 1 97 ? -10.601 2.613 15.673 1.00 90.31 97 LEU A N 1
ATOM 806 C CA . LEU A 1 97 ? -10.075 3.058 14.389 1.00 90.31 97 LEU A CA 1
ATOM 807 C C . LEU A 1 97 ? -11.157 3.792 13.590 1.00 90.31 97 LEU A C 1
ATOM 809 O O . LEU A 1 97 ? -10.892 4.887 13.101 1.00 90.31 97 LEU A O 1
ATOM 813 N N . ASP A 1 98 ? -12.372 3.250 13.533 1.00 91.50 98 ASP A N 1
ATOM 814 C CA . ASP A 1 98 ? -13.507 3.857 12.837 1.00 91.50 98 ASP A CA 1
ATOM 815 C C . ASP A 1 98 ? -13.881 5.212 13.443 1.00 91.50 98 ASP A C 1
ATOM 817 O O . ASP A 1 98 ? -14.053 6.192 12.714 1.00 91.50 98 ASP A O 1
ATOM 821 N N . ILE A 1 99 ? -13.920 5.310 14.778 1.00 93.75 99 ILE A N 1
ATOM 822 C CA . ILE A 1 99 ? -14.164 6.575 15.485 1.00 93.75 99 ILE A CA 1
ATOM 823 C C . ILE A 1 99 ? -13.080 7.603 15.143 1.00 93.75 99 ILE A C 1
ATOM 825 O O . ILE A 1 99 ? -13.397 8.740 14.791 1.00 93.75 99 ILE A O 1
ATOM 829 N N . ILE A 1 100 ? -11.800 7.227 15.218 1.00 92.94 100 ILE A N 1
ATOM 830 C CA . ILE A 1 100 ? -10.686 8.132 14.904 1.00 92.94 100 ILE A CA 1
ATOM 831 C C . ILE A 1 100 ? -10.749 8.585 13.444 1.00 92.94 100 ILE A C 1
ATOM 833 O O . ILE A 1 100 ? -10.639 9.781 13.171 1.00 92.94 100 ILE A O 1
ATOM 837 N N . CYS A 1 101 ? -10.971 7.663 12.509 1.00 91.62 101 CYS A N 1
ATOM 838 C CA . CYS A 1 101 ? -11.115 7.972 11.090 1.00 91.62 101 CYS A CA 1
ATOM 839 C C . CYS A 1 101 ? -12.303 8.911 10.835 1.00 91.62 101 CYS A C 1
ATOM 841 O O . CYS A 1 101 ? -12.161 9.882 10.090 1.00 91.62 101 CYS A O 1
ATOM 843 N N . ALA A 1 102 ? -13.447 8.697 11.493 1.00 93.88 102 ALA A N 1
ATOM 844 C CA . ALA A 1 102 ? -14.604 9.585 11.400 1.00 93.88 102 ALA A CA 1
ATOM 845 C C . ALA A 1 102 ? -14.293 10.999 11.921 1.00 93.88 102 ALA A C 1
ATOM 847 O O . ALA A 1 102 ? -14.659 11.987 11.282 1.00 93.88 102 ALA A O 1
ATOM 848 N N . LEU A 1 103 ? -13.571 11.113 13.042 1.00 94.19 103 LEU A N 1
ATOM 849 C CA . LEU A 1 103 ? -13.147 12.401 13.600 1.00 94.19 103 LEU A CA 1
ATOM 850 C C . LEU A 1 103 ? -12.149 13.124 12.686 1.00 94.19 103 LEU A C 1
ATOM 852 O O . LEU A 1 103 ? -12.294 14.328 12.468 1.00 94.19 103 LEU A O 1
ATOM 856 N N . ILE A 1 104 ? -11.174 12.408 12.115 1.00 92.44 104 ILE A N 1
ATOM 857 C CA . ILE A 1 104 ? -10.243 12.961 11.118 1.00 92.44 104 ILE A CA 1
ATOM 858 C C . ILE A 1 104 ? -11.030 13.494 9.918 1.00 92.44 104 ILE A C 1
ATOM 860 O O . ILE A 1 104 ? -10.850 14.649 9.545 1.00 92.44 104 ILE A O 1
ATOM 864 N N . ASN A 1 105 ? -11.945 12.696 9.363 1.00 90.50 105 ASN A N 1
ATOM 865 C CA . ASN A 1 105 ? -12.746 13.084 8.200 1.00 90.50 105 ASN A CA 1
ATOM 866 C C . ASN A 1 105 ? -13.663 14.283 8.479 1.00 90.50 105 ASN A C 1
ATOM 868 O O . ASN A 1 105 ? -13.934 15.069 7.574 1.00 90.50 105 ASN A O 1
ATOM 872 N N . LYS A 1 106 ? -14.161 14.425 9.714 1.00 93.38 106 LYS A N 1
ATOM 873 C CA . LYS A 1 106 ? -15.073 15.510 10.094 1.00 93.38 106 LYS A CA 1
ATOM 874 C C . LYS A 1 106 ? -14.356 16.826 10.398 1.00 93.38 106 LYS A C 1
ATOM 876 O O . LYS A 1 106 ? -14.902 17.880 10.076 1.00 93.38 106 LYS A O 1
ATOM 881 N N . TYR A 1 107 ? -13.203 16.771 11.065 1.00 92.94 107 TYR A N 1
ATOM 882 C CA . TYR A 1 107 ? -12.589 17.949 11.692 1.00 92.94 107 TYR A CA 1
ATOM 883 C C . TYR A 1 107 ? -11.189 18.293 11.184 1.00 92.94 107 TYR A C 1
ATOM 885 O O . TYR A 1 107 ? -10.72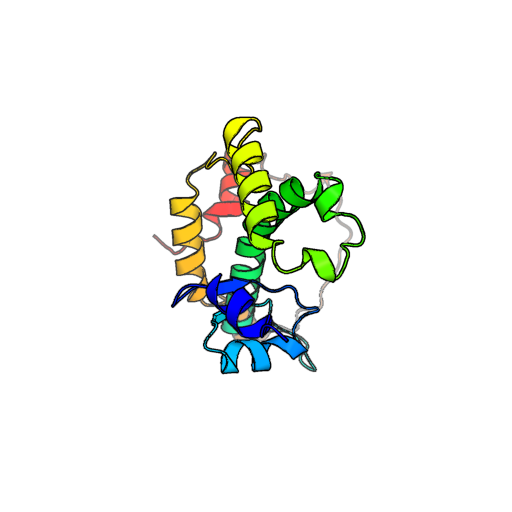6 19.405 11.425 1.00 92.94 107 TYR A O 1
ATOM 893 N N . GLN A 1 108 ? -10.493 17.376 10.513 1.00 88.06 108 GLN A N 1
ATOM 894 C CA . GLN A 1 108 ? -9.171 17.648 9.957 1.00 88.06 108 GLN A CA 1
ATOM 895 C C . GLN A 1 108 ? -9.240 17.847 8.444 1.00 88.06 108 GLN A C 1
ATOM 897 O O . GLN A 1 108 ? -10.169 17.410 7.769 1.00 88.06 108 GLN A O 1
ATOM 902 N N . PHE A 1 109 ? -8.201 18.472 7.890 1.00 83.50 109 PHE A N 1
ATOM 903 C CA . PHE A 1 109 ? -8.006 18.478 6.444 1.00 83.50 109 PHE A CA 1
ATOM 904 C C . PHE A 1 109 ? -7.852 17.041 5.924 1.00 83.50 109 PHE A C 1
ATOM 906 O O . PHE A 1 109 ? -7.293 16.206 6.644 1.00 83.50 109 PHE A O 1
ATOM 913 N N . PRO A 1 110 ? -8.272 16.730 4.686 1.00 79.69 110 PRO A N 1
ATOM 914 C CA . PRO A 1 110 ? -8.065 15.409 4.095 1.00 79.69 110 PRO A CA 1
ATOM 915 C C . PRO A 1 110 ? -6.583 15.000 4.107 1.00 79.69 110 PRO A C 1
ATOM 917 O O . PRO A 1 110 ? -5.689 15.833 3.966 1.00 79.69 110 PRO A O 1
ATOM 920 N N . ALA A 1 111 ? -6.288 13.722 4.377 1.00 71.12 111 ALA A N 1
ATOM 921 C CA . ALA A 1 111 ? -4.915 13.175 4.348 1.00 71.12 111 ALA A CA 1
ATOM 922 C C . ALA A 1 111 ? -4.280 13.255 2.966 1.00 71.12 111 ALA A C 1
ATOM 924 O O . ALA A 1 111 ? -3.076 13.459 2.828 1.00 71.12 111 ALA A O 1
ATOM 925 N N . VAL A 1 112 ? -5.124 13.099 1.961 1.00 69.56 112 VAL A N 1
ATOM 926 C CA . VAL A 1 112 ? -4.771 13.162 0.562 1.00 69.56 112 VAL A CA 1
ATOM 927 C C . VAL A 1 112 ? -5.869 13.991 -0.070 1.00 69.56 112 VAL A C 1
ATOM 929 O O . VAL A 1 112 ? -7.047 13.651 0.020 1.00 69.56 112 VAL A O 1
ATOM 932 N N . ILE A 1 113 ? -5.480 15.128 -0.619 1.00 68.50 113 ILE A N 1
ATOM 933 C CA . ILE A 1 113 ? -6.331 15.921 -1.491 1.00 68.50 113 ILE A CA 1
ATOM 934 C C . ILE A 1 113 ? -5.894 15.510 -2.896 1.00 68.50 113 ILE A C 1
ATOM 936 O O . ILE A 1 113 ? -4.692 15.415 -3.145 1.00 68.50 113 ILE A O 1
ATOM 940 N N . ASP A 1 114 ? -6.829 15.191 -3.790 1.00 68.25 114 ASP A N 1
ATOM 941 C CA . ASP A 1 114 ? -6.487 15.008 -5.203 1.00 68.25 114 ASP A CA 1
ATOM 942 C C . ASP A 1 114 ? -6.227 16.397 -5.791 1.00 68.25 114 ASP A C 1
ATOM 944 O O . ASP A 1 114 ? -7.143 17.088 -6.230 1.00 68.25 114 ASP A O 1
ATOM 948 N N . ILE A 1 115 ? -4.992 16.868 -5.628 1.00 60.91 115 ILE A N 1
ATOM 949 C CA . ILE A 1 115 ? -4.609 18.247 -5.941 1.00 60.91 115 ILE A CA 1
ATOM 950 C C . ILE A 1 115 ? -4.346 18.405 -7.446 1.00 60.91 115 ILE A C 1
ATOM 952 O O . ILE A 1 115 ? -4.528 19.495 -7.977 1.00 60.91 115 ILE A O 1
ATOM 956 N N . GLU A 1 116 ? -3.949 17.323 -8.131 1.00 60.41 116 GLU A N 1
ATOM 957 C CA . GLU A 1 116 ? -3.427 17.322 -9.505 1.00 60.41 116 GLU A CA 1
ATOM 958 C C . GLU A 1 116 ? -3.615 15.951 -10.181 1.00 60.41 116 GLU A C 1
ATOM 960 O O . GLU A 1 116 ? -2.749 15.081 -10.088 1.00 60.41 116 GLU A O 1
ATOM 965 N N . ASN A 1 117 ? -4.731 15.754 -10.891 1.00 72.88 117 ASN A N 1
ATOM 966 C CA . ASN A 1 117 ? -4.956 14.622 -11.801 1.00 72.88 117 ASN A CA 1
ATOM 967 C C . ASN A 1 117 ? -4.564 13.233 -11.240 1.00 72.88 117 ASN A C 1
ATOM 969 O O . ASN A 1 117 ? -4.031 12.393 -11.971 1.00 72.88 117 ASN A O 1
ATOM 973 N N . GLY A 1 118 ? -4.841 12.933 -9.968 1.00 79.81 118 GLY A N 1
ATOM 974 C CA . GLY A 1 118 ? -4.448 11.674 -9.324 1.00 79.81 118 GLY A CA 1
ATOM 975 C C . GLY A 1 118 ? -4.928 10.433 -10.081 1.00 79.81 118 GLY A C 1
ATOM 976 O O . GLY A 1 118 ? -4.229 9.419 -10.148 1.00 79.81 118 GLY A O 1
ATOM 977 N N . ARG A 1 119 ? -6.081 10.537 -10.750 1.00 84.25 119 ARG A N 1
ATOM 978 C CA . ARG A 1 119 ? -6.592 9.505 -11.662 1.00 84.25 119 ARG A CA 1
ATOM 979 C C . ARG A 1 119 ? -5.693 9.275 -12.882 1.00 84.25 119 ARG A C 1
ATOM 981 O O . ARG A 1 119 ? -5.448 8.123 -13.230 1.00 84.25 119 ARG A O 1
ATOM 988 N N . GLU A 1 120 ? -5.210 10.337 -13.517 1.00 87.06 120 GLU A N 1
ATOM 989 C CA . GLU A 1 120 ? -4.285 10.256 -14.655 1.00 87.06 120 GLU A CA 1
ATOM 990 C C . GLU A 1 120 ? -2.946 9.662 -14.208 1.00 87.06 120 GLU A C 1
ATOM 992 O O . GLU A 1 120 ? -2.429 8.743 -14.837 1.00 87.06 120 GLU A O 1
ATOM 997 N N . ILE A 1 121 ? -2.432 10.098 -13.052 1.00 85.31 121 ILE A N 1
ATOM 998 C CA . ILE A 1 121 ? -1.217 9.539 -12.448 1.00 85.31 121 ILE A CA 1
ATOM 999 C C . ILE A 1 121 ? -1.387 8.037 -12.194 1.00 85.31 121 ILE A C 1
ATOM 1001 O O . ILE A 1 121 ? -0.495 7.255 -12.526 1.00 85.31 121 ILE A O 1
ATOM 1005 N N . ALA A 1 122 ? -2.528 7.611 -11.646 1.00 87.50 122 ALA A N 1
ATOM 1006 C CA . ALA A 1 122 ? -2.816 6.201 -11.403 1.00 87.50 122 ALA A CA 1
ATOM 1007 C C . ALA A 1 122 ? -2.902 5.387 -12.708 1.00 87.50 122 ALA A C 1
ATOM 1009 O O . ALA A 1 122 ? -2.377 4.272 -12.766 1.00 87.50 122 ALA A O 1
ATOM 1010 N N . MET A 1 123 ? -3.512 5.941 -13.762 1.00 89.50 123 MET A N 1
ATOM 1011 C CA . MET A 1 123 ? -3.548 5.321 -15.093 1.00 89.50 123 MET A CA 1
ATOM 1012 C C . MET A 1 123 ? -2.138 5.169 -15.670 1.00 89.50 123 MET A C 1
ATOM 1014 O O . MET A 1 123 ? -1.744 4.055 -16.010 1.00 89.50 123 MET A O 1
ATOM 1018 N N . ASN A 1 124 ? -1.342 6.239 -15.652 1.00 89.81 124 ASN A N 1
ATOM 1019 C CA . ASN A 1 124 ? 0.045 6.231 -16.115 1.00 89.81 124 ASN A CA 1
ATOM 1020 C C . ASN A 1 124 ? 0.892 5.223 -15.326 1.00 89.81 124 ASN A C 1
ATOM 1022 O O . ASN A 1 124 ? 1.644 4.438 -15.900 1.00 89.81 124 ASN A O 1
ATOM 1026 N N . MET A 1 125 ? 0.744 5.175 -13.998 1.00 89.94 125 MET A N 1
ATOM 1027 C CA . MET A 1 125 ? 1.405 4.175 -13.154 1.00 89.94 125 MET A CA 1
ATOM 1028 C C . MET A 1 125 ? 1.028 2.742 -13.544 1.00 89.94 125 MET A C 1
ATOM 1030 O O . MET A 1 125 ? 1.880 1.854 -13.472 1.00 89.94 125 MET A O 1
ATOM 1034 N N . ARG A 1 126 ? -0.226 2.513 -13.948 1.00 91.00 126 ARG A N 1
ATOM 1035 C CA . ARG A 1 126 ? -0.702 1.206 -14.403 1.00 91.00 126 ARG A CA 1
ATOM 1036 C C . ARG A 1 126 ? -0.129 0.825 -15.763 1.00 91.00 126 ARG A C 1
ATOM 1038 O O . ARG A 1 126 ? 0.255 -0.321 -15.944 1.00 91.00 126 ARG A O 1
ATOM 1045 N N . GLU A 1 127 ? -0.023 1.764 -16.694 1.00 91.19 127 GLU A N 1
ATOM 1046 C CA . GLU A 1 127 ? 0.616 1.526 -17.996 1.00 91.19 127 GLU A CA 1
ATOM 1047 C C . GLU A 1 127 ? 2.112 1.218 -17.840 1.00 91.19 127 GLU A C 1
ATOM 1049 O O . GLU A 1 127 ? 2.632 0.262 -18.421 1.00 91.19 127 GLU A O 1
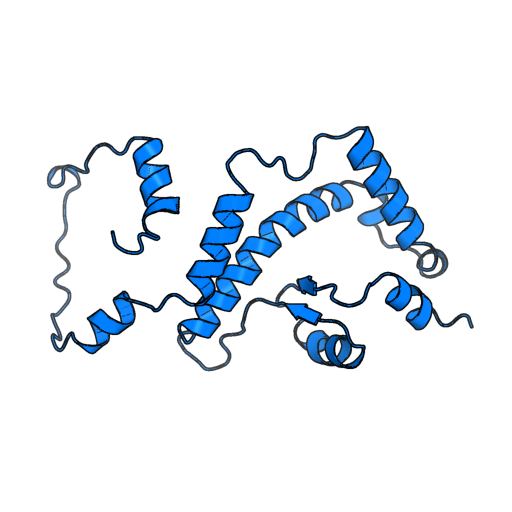ATOM 1054 N N . MET A 1 128 ? 2.792 1.954 -16.957 1.00 88.56 128 MET A N 1
ATOM 1055 C CA . MET A 1 128 ? 4.210 1.751 -16.654 1.00 88.56 128 MET A CA 1
ATOM 1056 C C . MET A 1 128 ? 4.552 0.373 -16.086 1.00 88.56 128 MET A C 1
ATOM 1058 O O . MET A 1 128 ? 5.705 -0.044 -16.198 1.00 88.56 128 MET A O 1
ATOM 1062 N N . LEU A 1 129 ? 3.600 -0.335 -15.469 1.00 88.44 129 LEU A N 1
ATOM 1063 C CA . LEU A 1 129 ? 3.834 -1.692 -14.962 1.00 88.44 129 LEU A CA 1
ATOM 1064 C C . LEU A 1 129 ? 4.312 -2.630 -16.075 1.00 88.44 129 LEU A C 1
ATOM 1066 O O . LEU A 1 129 ? 5.186 -3.463 -15.835 1.00 88.44 129 LEU A O 1
ATOM 1070 N N . THR A 1 130 ? 3.773 -2.458 -17.282 1.00 88.62 130 THR A N 1
ATOM 1071 C CA . THR A 1 130 ? 4.081 -3.282 -18.458 1.00 88.62 130 THR A CA 1
ATOM 1072 C C . THR A 1 130 ? 5.175 -2.701 -19.352 1.00 88.62 130 THR A C 1
ATOM 1074 O O . THR A 1 130 ? 5.612 -3.361 -20.290 1.00 88.62 130 THR A O 1
ATOM 1077 N N . THR A 1 131 ? 5.642 -1.483 -19.071 1.00 88.69 131 THR A N 1
ATOM 1078 C CA . THR A 1 131 ? 6.631 -0.804 -19.912 1.00 88.69 131 THR A CA 1
ATOM 1079 C C . THR A 1 131 ? 8.018 -1.423 -19.762 1.00 88.69 131 THR A C 1
ATOM 1081 O O . THR A 1 131 ? 8.551 -1.566 -18.659 1.00 88.69 131 THR A O 1
ATOM 1084 N N . GLU A 1 132 ? 8.638 -1.744 -20.897 1.00 88.06 132 GLU A N 1
ATOM 1085 C CA . GLU A 1 132 ? 9.993 -2.286 -20.955 1.00 88.06 132 GLU A CA 1
ATOM 1086 C C . GLU A 1 132 ? 11.082 -1.263 -20.580 1.00 88.06 132 GLU A C 1
ATOM 1088 O O . GLU A 1 132 ? 10.943 -0.045 -20.733 1.00 88.06 132 GLU A O 1
ATOM 1093 N N . ASN A 1 133 ? 12.233 -1.769 -20.136 1.00 87.38 133 ASN A N 1
ATOM 1094 C CA . ASN A 1 133 ? 13.387 -0.945 -19.813 1.00 87.38 133 ASN A CA 1
ATOM 1095 C C . ASN A 1 133 ? 14.201 -0.648 -21.074 1.00 87.38 133 ASN A C 1
ATOM 1097 O O . ASN A 1 133 ? 15.132 -1.365 -21.443 1.00 87.38 133 ASN A O 1
ATOM 1101 N N . ARG A 1 134 ? 13.882 0.483 -21.701 1.00 86.88 134 ARG A N 1
ATOM 1102 C CA . ARG A 1 134 ? 14.575 0.982 -22.895 1.00 86.88 134 ARG A CA 1
ATOM 1103 C C . ARG A 1 134 ? 16.085 1.144 -22.704 1.00 86.88 134 ARG A C 1
ATOM 1105 O O . ARG A 1 134 ? 16.838 0.958 -23.659 1.00 86.88 134 ARG A O 1
ATOM 1112 N N . LEU A 1 135 ? 16.542 1.494 -21.498 1.00 84.19 135 LEU A N 1
ATOM 1113 C CA . LEU A 1 135 ? 17.970 1.639 -21.208 1.00 84.19 135 LEU A CA 1
ATOM 1114 C C . LEU A 1 135 ? 18.668 0.278 -21.182 1.00 84.19 135 LEU A C 1
ATOM 1116 O O . LEU A 1 135 ? 19.745 0.149 -21.754 1.00 84.19 135 LEU A O 1
ATOM 1120 N N . GLN A 1 136 ? 18.038 -0.740 -20.593 1.00 84.00 136 GLN A N 1
ATOM 1121 C CA . GLN A 1 136 ? 18.548 -2.112 -20.623 1.00 84.00 136 GLN A CA 1
ATOM 1122 C C . GLN A 1 136 ? 18.697 -2.605 -22.068 1.00 84.00 136 GLN A C 1
ATOM 1124 O O . GLN A 1 136 ? 19.755 -3.114 -22.430 1.00 84.00 136 GLN A O 1
ATOM 1129 N N . THR A 1 137 ? 17.694 -2.370 -22.920 1.00 85.12 137 THR A N 1
ATOM 1130 C CA . THR A 1 137 ? 17.751 -2.719 -24.350 1.00 85.12 137 THR A CA 1
ATOM 1131 C C . THR A 1 137 ? 18.880 -1.991 -25.081 1.00 85.12 137 THR A C 1
ATOM 1133 O O . THR A 1 137 ? 19.556 -2.579 -25.924 1.00 85.12 137 THR A O 1
ATOM 1136 N N . ARG A 1 138 ? 19.116 -0.712 -24.764 1.00 85.69 138 ARG A N 1
ATOM 1137 C CA . ARG A 1 138 ? 20.226 0.064 -25.339 1.00 85.69 138 ARG A CA 1
ATOM 1138 C C . ARG A 1 138 ? 21.588 -0.447 -24.876 1.00 85.69 138 ARG A C 1
ATOM 1140 O O . ARG A 1 138 ? 22.469 -0.609 -25.711 1.00 85.69 138 ARG A O 1
ATOM 1147 N N . LEU A 1 139 ? 21.747 -0.731 -23.584 1.00 82.31 139 LEU A N 1
ATOM 1148 C CA . LEU A 1 139 ? 22.992 -1.258 -23.017 1.00 82.31 139 LEU A CA 1
ATOM 1149 C C . LEU A 1 139 ? 23.329 -2.644 -23.570 1.00 82.31 139 LEU A C 1
ATOM 1151 O O . LEU A 1 139 ? 24.482 -2.892 -23.890 1.00 82.31 139 LEU A O 1
ATOM 1155 N N . ALA A 1 140 ? 22.336 -3.515 -23.761 1.00 82.38 140 ALA A N 1
ATOM 1156 C CA . ALA A 1 140 ? 22.550 -4.833 -24.362 1.00 82.38 140 ALA A CA 1
ATOM 1157 C C . ALA A 1 140 ? 23.073 -4.757 -25.810 1.00 82.38 140 ALA A C 1
ATOM 1159 O O . ALA A 1 140 ? 23.803 -5.637 -26.252 1.00 82.38 140 ALA A O 1
ATOM 1160 N N . LYS A 1 141 ? 22.711 -3.697 -26.545 1.00 83.00 141 LYS A N 1
ATOM 1161 C CA . LYS A 1 141 ? 23.198 -3.425 -27.908 1.00 83.00 141 LYS A CA 1
ATOM 1162 C C . LYS A 1 141 ? 24.536 -2.678 -27.928 1.00 83.00 141 LYS A C 1
ATOM 1164 O O . LYS A 1 141 ? 25.137 -2.542 -28.989 1.00 83.00 141 LYS A O 1
ATOM 1169 N N . HIS A 1 142 ? 24.987 -2.166 -26.786 1.00 79.00 142 HIS A N 1
ATOM 1170 C CA . HIS A 1 142 ? 26.211 -1.390 -26.678 1.00 79.00 142 HIS A CA 1
ATOM 1171 C C . HIS A 1 142 ? 27.400 -2.321 -26.411 1.00 79.00 142 HIS A C 1
ATOM 1173 O O . HIS A 1 142 ? 27.542 -2.872 -25.325 1.00 79.00 142 HIS A O 1
ATOM 1179 N N . THR A 1 143 ? 28.282 -2.480 -27.396 1.00 66.19 143 THR A N 1
ATOM 1180 C CA . THR A 1 143 ? 29.485 -3.331 -27.310 1.00 66.19 143 THR A CA 1
ATOM 1181 C C . THR A 1 143 ? 30.728 -2.591 -26.811 1.00 66.19 143 THR A C 1
ATOM 1183 O O . THR A 1 143 ? 31.755 -3.211 -26.552 1.00 66.19 143 THR A O 1
ATOM 1186 N N . GLY A 1 144 ? 30.660 -1.263 -26.676 1.00 63.84 144 GLY A N 1
ATOM 1187 C CA . GLY A 1 144 ? 31.813 -0.444 -26.320 1.00 63.84 144 GLY A CA 1
ATOM 1188 C C . GLY A 1 144 ? 32.172 -0.522 -24.836 1.00 63.84 144 GLY A C 1
ATOM 1189 O O . GLY A 1 144 ? 31.436 -0.017 -23.989 1.00 63.84 144 GLY A O 1
ATOM 1190 N N . THR A 1 145 ? 33.354 -1.055 -24.528 1.00 62.38 145 THR A N 1
A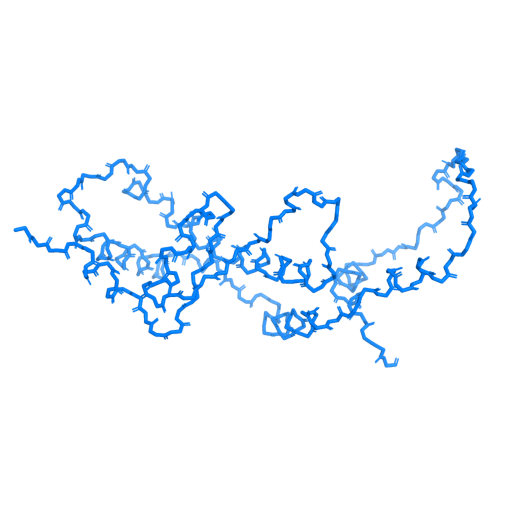TOM 1191 C CA . THR A 1 145 ? 34.126 -0.765 -23.308 1.00 62.38 145 THR A CA 1
ATOM 1192 C C . THR A 1 145 ? 34.768 0.614 -23.444 1.00 62.38 145 THR A C 1
ATOM 1194 O O . THR A 1 145 ? 35.988 0.767 -23.482 1.00 62.38 145 THR A O 1
ATOM 1197 N N . THR A 1 146 ? 33.955 1.660 -23.572 1.00 60.75 146 THR A N 1
ATOM 1198 C CA . THR A 1 146 ? 34.495 3.017 -23.544 1.00 60.75 146 THR A CA 1
ATOM 1199 C C . THR A 1 146 ? 34.904 3.295 -22.104 1.00 60.75 146 THR A C 1
ATOM 1201 O O . THR A 1 146 ? 34.058 3.509 -21.237 1.00 60.75 146 THR A O 1
ATOM 1204 N N . SER A 1 147 ? 36.209 3.211 -21.839 1.00 61.84 147 SER A N 1
ATOM 1205 C CA . SER A 1 147 ? 36.829 3.710 -20.614 1.00 61.84 147 SER A CA 1
ATOM 1206 C C . SER A 1 147 ? 36.207 5.063 -20.260 1.00 61.84 147 SER A C 1
ATOM 1208 O O . SER A 1 147 ? 36.204 5.980 -21.084 1.00 61.84 147 SER A O 1
ATOM 1210 N N . LEU A 1 148 ? 35.620 5.169 -19.065 1.00 65.12 148 LEU A N 1
ATOM 1211 C CA . LEU A 1 148 ? 35.063 6.424 -18.572 1.00 65.12 148 LEU A CA 1
ATOM 1212 C C . LEU A 1 148 ? 36.222 7.402 -18.359 1.00 65.12 148 LEU A C 1
ATOM 1214 O O . LEU A 1 148 ? 36.886 7.387 -17.323 1.00 65.12 148 LEU A O 1
ATOM 1218 N N . HIS A 1 149 ? 36.474 8.252 -19.353 1.00 66.44 149 HIS A N 1
ATOM 1219 C CA . HIS A 1 149 ? 37.412 9.354 -19.219 1.00 66.44 149 HIS A CA 1
ATOM 1220 C C . HIS A 1 149 ? 36.744 10.471 -18.412 1.00 66.44 149 HIS A C 1
ATOM 1222 O O . HIS A 1 149 ? 36.086 11.360 -18.953 1.00 66.44 149 HIS A O 1
ATOM 1228 N N . TRP A 1 150 ? 36.899 10.418 -17.092 1.00 71.12 150 TRP A N 1
ATOM 1229 C CA . TRP A 1 150 ? 36.429 11.474 -16.204 1.00 71.12 150 TRP A CA 1
ATOM 1230 C C . TRP A 1 150 ? 37.306 12.720 -16.358 1.00 71.12 150 TRP A C 1
ATOM 1232 O O . TRP A 1 150 ? 38.437 12.765 -15.878 1.00 71.12 150 TRP A O 1
ATOM 1242 N N . SER A 1 151 ? 36.784 13.756 -17.009 1.00 75.56 151 SER A N 1
ATOM 1243 C CA . SER A 1 151 ? 37.397 15.088 -17.042 1.00 75.56 151 SER A CA 1
ATOM 1244 C C . SER A 1 151 ? 36.769 16.009 -15.996 1.00 75.56 151 SER A C 1
ATOM 1246 O O . SER A 1 151 ? 35.553 16.031 -15.807 1.00 75.56 151 SER A O 1
ATOM 1248 N N . LYS A 1 152 ? 37.596 16.816 -15.316 1.00 76.94 152 LYS A N 1
ATOM 1249 C CA . LYS A 1 152 ? 37.099 17.888 -14.442 1.00 76.94 152 LYS A CA 1
ATOM 1250 C C . LYS A 1 152 ? 36.449 18.972 -15.296 1.00 76.94 152 LYS A C 1
ATOM 1252 O O . LYS A 1 152 ? 37.125 19.700 -16.018 1.00 76.94 152 LYS A O 1
ATOM 1257 N N . HIS A 1 153 ? 35.137 19.097 -15.170 1.00 74.25 153 HIS A N 1
ATOM 1258 C CA . HIS A 1 153 ? 34.342 20.116 -15.836 1.00 74.25 153 HIS A CA 1
ATOM 1259 C C . HIS A 1 153 ? 34.021 21.263 -14.871 1.00 74.25 153 HIS A C 1
ATOM 1261 O O . HIS A 1 153 ? 33.680 21.030 -13.713 1.00 74.25 153 HIS A O 1
ATOM 1267 N N . LYS A 1 154 ? 34.131 22.513 -15.337 1.00 78.50 154 LYS A N 1
ATOM 1268 C CA . LYS A 1 154 ? 33.654 23.691 -14.596 1.00 78.50 154 LYS A CA 1
ATOM 1269 C C . LYS A 1 154 ? 32.205 23.967 -14.986 1.00 78.50 154 LYS A C 1
ATOM 1271 O O . LYS A 1 154 ? 31.888 23.916 -16.169 1.00 78.50 154 LYS A O 1
ATOM 1276 N N . ALA A 1 155 ? 31.355 24.312 -14.017 1.00 72.56 155 ALA A N 1
ATOM 1277 C CA . ALA A 1 155 ? 29.946 24.645 -14.260 1.00 72.56 155 ALA A CA 1
ATOM 1278 C C . ALA A 1 155 ? 29.770 25.766 -15.302 1.00 72.56 155 ALA A C 1
ATOM 1280 O O . ALA A 1 155 ? 28.849 25.716 -16.102 1.00 72.56 155 ALA A O 1
ATOM 1281 N N . ALA A 1 156 ? 30.715 26.711 -15.369 1.00 75.88 156 ALA A N 1
ATOM 1282 C CA . ALA A 1 156 ? 30.744 27.773 -16.378 1.00 75.88 156 ALA A CA 1
ATOM 1283 C C . ALA A 1 156 ? 30.839 27.270 -17.835 1.00 75.88 156 ALA A C 1
ATOM 1285 O O . ALA A 1 156 ? 30.508 28.009 -18.755 1.00 75.88 156 ALA A O 1
ATOM 1286 N N . ASN A 1 157 ? 31.281 26.026 -18.054 1.00 76.69 157 ASN A N 1
ATOM 1287 C CA . ASN A 1 157 ? 31.428 25.438 -19.388 1.00 76.69 157 ASN A CA 1
ATOM 1288 C C . ASN A 1 157 ? 30.127 24.804 -19.904 1.00 76.69 157 ASN A C 1
ATOM 1290 O O . ASN A 1 157 ? 30.099 24.319 -21.032 1.00 76.69 157 ASN A O 1
ATOM 1294 N N . PHE A 1 158 ? 29.075 24.762 -19.084 1.00 71.38 158 PHE A N 1
ATOM 1295 C CA . PHE A 1 158 ? 27.796 24.159 -19.434 1.00 71.38 158 PHE A CA 1
ATOM 1296 C C . PHE A 1 158 ? 26.685 25.163 -19.166 1.00 71.38 158 PHE A C 1
ATOM 1298 O O . PHE A 1 158 ? 26.469 25.580 -18.030 1.00 71.38 158 PHE A O 1
ATOM 1305 N N . GLN A 1 159 ? 25.953 25.532 -20.212 1.00 74.50 159 GLN A N 1
ATOM 1306 C CA . GLN A 1 159 ? 24.679 26.211 -20.038 1.00 74.50 159 GLN A CA 1
ATOM 1307 C C . GLN A 1 159 ? 23.604 25.144 -19.877 1.00 74.50 159 GLN A C 1
ATOM 1309 O O . GLN A 1 159 ? 23.238 24.461 -20.832 1.00 74.50 159 GLN A O 1
ATOM 1314 N N . PHE A 1 160 ? 23.131 24.967 -18.647 1.00 68.50 160 PHE A N 1
ATOM 1315 C CA . PHE A 1 160 ? 21.916 24.200 -18.424 1.00 68.50 160 PHE A CA 1
ATOM 1316 C C . PHE A 1 160 ? 20.737 25.036 -18.926 1.00 68.50 160 PHE A C 1
ATOM 1318 O O . PHE A 1 160 ? 20.663 26.221 -18.589 1.00 68.50 160 PHE A O 1
ATOM 1325 N N . PRO A 1 161 ? 19.829 24.463 -19.733 1.00 73.88 161 PRO A N 1
ATOM 1326 C CA . PRO A 1 161 ? 18.635 25.182 -20.136 1.00 73.88 161 PRO A CA 1
ATOM 1327 C C . PRO A 1 161 ? 17.851 25.578 -18.876 1.00 73.88 161 PRO A C 1
ATOM 1329 O O . PRO A 1 161 ? 17.731 24.757 -17.960 1.00 73.88 161 PRO A O 1
ATOM 1332 N N . PRO A 1 162 ? 17.337 26.817 -18.792 1.00 73.38 162 PRO A N 1
ATOM 1333 C CA . PRO A 1 162 ? 16.477 27.206 -17.688 1.00 73.38 162 PRO A CA 1
ATOM 1334 C C . PRO A 1 162 ? 15.227 26.326 -17.733 1.00 73.38 162 PRO A C 1
ATOM 1336 O O . PRO A 1 162 ? 14.446 26.386 -18.679 1.00 73.38 162 PRO A O 1
ATOM 1339 N N . LEU A 1 163 ? 15.073 25.464 -16.730 1.00 79.25 163 LEU A N 1
ATOM 1340 C CA . LEU A 1 163 ? 13.899 24.614 -16.600 1.00 79.25 163 LEU A CA 1
ATOM 1341 C C . LEU A 1 163 ? 12.839 25.383 -15.819 1.00 79.25 163 LEU A C 1
ATOM 1343 O O . LEU A 1 163 ? 13.054 25.762 -14.669 1.00 79.25 163 LEU A O 1
ATOM 1347 N N . THR A 1 164 ? 11.694 25.610 -16.451 1.00 81.38 164 THR A N 1
ATOM 1348 C CA . THR A 1 164 ? 10.498 26.116 -15.768 1.00 81.38 164 THR A CA 1
ATOM 1349 C C . THR A 1 164 ? 9.909 25.040 -14.852 1.00 81.38 164 THR A C 1
ATOM 1351 O O . THR A 1 164 ? 10.219 23.856 -15.001 1.00 81.38 164 THR A O 1
ATOM 1354 N N . GLU A 1 165 ? 9.025 25.419 -13.923 1.00 78.31 165 GLU A N 1
ATOM 1355 C CA . GLU A 1 165 ? 8.290 24.439 -13.108 1.00 78.31 165 GLU A CA 1
ATOM 1356 C C . GLU A 1 165 ? 7.538 23.434 -13.992 1.00 78.31 165 GLU A C 1
ATOM 1358 O O . GLU A 1 165 ? 7.560 22.236 -13.723 1.00 78.31 165 GLU A O 1
ATOM 1363 N N . GLU A 1 166 ? 6.958 23.899 -15.099 1.00 77.00 166 GLU A N 1
ATOM 1364 C CA . GLU A 1 166 ? 6.319 23.039 -16.090 1.00 77.00 166 GLU A CA 1
ATOM 1365 C C . GLU A 1 166 ? 7.325 22.079 -16.739 1.00 77.00 166 GLU A C 1
ATOM 1367 O O . GLU A 1 166 ? 7.036 20.896 -16.874 1.00 77.00 166 GLU A O 1
ATOM 1372 N N . ASN A 1 167 ? 8.551 22.523 -17.047 1.00 76.31 167 ASN A N 1
ATOM 1373 C CA . ASN A 1 167 ? 9.595 21.621 -17.545 1.00 76.31 167 ASN A CA 1
ATOM 1374 C C . ASN A 1 167 ? 10.043 20.601 -16.492 1.00 76.31 167 ASN A C 1
ATOM 1376 O O . ASN A 1 167 ? 10.361 19.470 -16.845 1.00 76.31 167 ASN A O 1
ATOM 1380 N N . ILE A 1 168 ? 10.071 20.967 -15.210 1.00 74.69 168 ILE A N 1
ATOM 1381 C CA . ILE A 1 168 ? 10.418 20.045 -14.120 1.00 74.69 168 ILE A CA 1
ATOM 1382 C C . ILE A 1 168 ? 9.293 19.029 -13.909 1.00 74.69 168 ILE A C 1
ATOM 1384 O O . ILE A 1 168 ? 9.572 17.834 -13.789 1.00 74.69 168 ILE A O 1
ATOM 1388 N N . ARG A 1 169 ? 8.030 19.468 -13.925 1.00 68.81 169 ARG A N 1
ATOM 1389 C CA . ARG A 1 169 ? 6.853 18.591 -13.908 1.00 68.81 169 ARG A CA 1
ATOM 1390 C C . ARG A 1 169 ? 6.867 17.662 -15.117 1.00 68.81 169 ARG A C 1
ATOM 1392 O O . ARG A 1 169 ? 6.739 16.458 -14.948 1.00 68.81 169 ARG A O 1
ATOM 1399 N N . ASP A 1 170 ? 7.163 18.163 -16.308 1.00 67.31 170 ASP A N 1
ATOM 1400 C CA . ASP A 1 170 ? 7.327 17.344 -17.508 1.00 67.31 170 ASP A CA 1
ATOM 1401 C C . ASP A 1 170 ? 8.505 16.361 -17.396 1.00 67.31 170 ASP A C 1
ATOM 1403 O O . ASP A 1 170 ? 8.392 15.198 -17.763 1.00 67.31 170 ASP A O 1
ATOM 1407 N N . LEU A 1 171 ? 9.651 16.739 -16.844 1.00 67.25 171 LEU A N 1
ATOM 1408 C CA . LEU A 1 171 ? 10.752 15.787 -16.651 1.00 67.25 171 LEU A CA 1
ATOM 1409 C C . LEU A 1 171 ? 10.413 14.715 -15.605 1.00 67.25 171 LEU A C 1
ATOM 1411 O O . LEU A 1 171 ? 10.841 13.569 -15.735 1.00 67.25 171 LEU A O 1
ATOM 1415 N N . THR A 1 172 ? 9.632 15.079 -14.591 1.00 61.41 172 THR A N 1
ATOM 1416 C CA . THR A 1 172 ? 9.251 14.195 -13.481 1.00 61.41 172 THR A CA 1
ATOM 1417 C C . THR A 1 172 ? 8.080 13.280 -13.856 1.00 61.41 172 THR A C 1
ATOM 1419 O O . THR A 1 172 ? 8.037 12.126 -13.425 1.00 61.41 172 THR A O 1
ATOM 1422 N N . PHE A 1 173 ? 7.164 13.766 -14.698 1.00 63.44 173 PHE A N 1
ATOM 1423 C CA . PHE A 1 173 ? 5.906 13.105 -15.052 1.00 63.44 173 PHE A CA 1
ATOM 1424 C C . PHE A 1 173 ? 5.780 12.770 -16.557 1.00 63.44 173 PHE A C 1
ATOM 1426 O O . PHE A 1 173 ? 5.275 11.698 -16.877 1.00 63.44 173 PHE A O 1
ATOM 1433 N N . ARG A 1 174 ? 6.296 13.593 -17.491 1.00 42.72 174 ARG A N 1
ATOM 1434 C CA . ARG A 1 174 ? 6.310 13.345 -18.961 1.00 42.72 174 ARG A CA 1
ATOM 1435 C C . ARG A 1 174 ? 7.526 12.592 -19.517 1.00 42.72 174 ARG A C 1
ATOM 1437 O O . ARG A 1 174 ? 7.428 12.114 -20.640 1.00 42.72 174 ARG A O 1
ATOM 1444 N N . ASN A 1 175 ? 8.643 12.387 -18.811 1.00 44.81 175 ASN A N 1
ATOM 1445 C CA . ASN A 1 175 ? 9.678 11.435 -19.291 1.00 44.81 175 ASN A CA 1
ATOM 1446 C C . ASN A 1 175 ? 9.299 9.960 -19.093 1.00 44.81 175 ASN A C 1
ATOM 1448 O O . ASN A 1 175 ? 10.066 9.048 -19.406 1.00 44.81 175 ASN A O 1
ATOM 1452 N N . ILE A 1 176 ? 8.051 9.731 -18.704 1.00 43.25 176 ILE A N 1
ATOM 1453 C CA . ILE A 1 176 ? 7.258 8.605 -19.172 1.00 43.25 176 ILE A CA 1
ATOM 1454 C C . ILE A 1 176 ? 6.611 9.032 -20.504 1.00 43.25 176 ILE A C 1
ATOM 1456 O O . ILE A 1 176 ? 5.400 9.164 -20.608 1.00 43.25 176 ILE A O 1
ATOM 1460 N N . LYS A 1 177 ? 7.417 9.297 -21.541 1.00 34.28 177 LYS A N 1
ATOM 1461 C CA . LYS A 1 177 ? 6.906 9.415 -22.912 1.00 34.28 177 LYS A CA 1
ATOM 1462 C C . LYS A 1 177 ? 7.095 8.075 -23.607 1.00 34.28 177 LYS A C 1
ATOM 1464 O O . LYS A 1 177 ? 8.151 7.750 -24.165 1.00 34.28 177 LYS A O 1
ATOM 1469 N N . LEU A 1 178 ? 6.018 7.295 -23.537 1.00 32.19 178 LEU A N 1
ATOM 1470 C CA . LEU A 1 178 ? 5.526 6.589 -24.710 1.00 32.19 178 LEU A CA 1
ATOM 1471 C C . LEU A 1 178 ? 5.436 7.586 -25.874 1.00 32.19 178 LEU A C 1
ATOM 1473 O O . LEU A 1 178 ? 5.156 8.771 -25.702 1.00 32.19 178 LEU A O 1
ATOM 1477 N N . ILE A 1 179 ? 5.820 7.077 -27.032 1.00 33.78 179 ILE A N 1
ATOM 1478 C CA . ILE A 1 179 ? 5.962 7.785 -28.296 1.00 33.78 179 ILE A CA 1
ATOM 1479 C C . ILE A 1 179 ? 4.586 8.288 -28.744 1.00 33.78 179 ILE A C 1
ATOM 1481 O O . ILE A 1 179 ? 3.626 7.522 -28.711 1.00 33.78 179 ILE A O 1
ATOM 1485 N N . ALA A 1 180 ? 4.536 9.526 -29.223 1.00 31.84 180 ALA A N 1
ATOM 1486 C CA . ALA A 1 180 ? 3.752 9.881 -30.398 1.00 31.84 180 ALA A CA 1
ATOM 1487 C C . ALA A 1 180 ? 4.721 10.551 -31.374 1.00 31.84 180 ALA A C 1
ATOM 1489 O O . ALA A 1 180 ? 5.502 11.409 -30.893 1.00 31.84 180 ALA A O 1
#

InterPro domains:
  IPR027806 Harbinger transposase-derived nuclease domain [PF13359] (12-105)

Sequence (180 aa):
MLNNEQKVLSWFRDNDVLVLDRGFHDTANTLNRLGLQVAMPGFLHNKKQYPTDEANRTRFVTKNRWVIESVNGKIKQWKFMTQIIQNSTIRFISDYLDIICALINKYQFPAVIDIENGREIAMNMREMLTTENRLQTRLAKHTGTTSLHWSKHKAANFQFPPLTEENIRDLTFRNIKLIA

Organism: NCBI:txid392030

pLDDT: mean 80.69, std 13.54, range [31.84, 94.19]

Radius of gyration: 22.95 Å; chains: 1; bounding box: 52×46×57 Å

Secondary structure (DSSP, 8-state):
---HHHHHHTTSPTT-EEE--GGGGGGHHHHHHTT-EEE-----TT-SS--HHHHHHHHHHHHHHHHHHHHHHHHTTSHHHHS---GGGGGGHHHHHHHHHHHHHHHS--SS---S-HHHHHHHHHHHTT---HHHHHHHH-------------GGG-------HHHHHIIIIISS----

Foldseek 3Di:
DPPLVVLVLVVDDQPDEALDEPVCVVCQVVCVVVVHHYQYQDDCPPHPDDDQLSNLSNVLSVVVVVLVVLVVVQVCVDPQVVDDDDPVCSSCVVVVSVVSVVCCVPPNDDSDDPPDPVVVVNVLSVVSSPDDDPVVVVVVVDPDPPPPPDDDDDPVVDDDPDQDPVNVCCVVPVVPDDDD